Protein AF-A0A2K3KWV5-F1 (afdb_monomer_lite)

Sequence (74 aa):
GYGCFLRDIVGVEGYPIEDLIMKLPGQPKVEFSQYAGYVDIDVKHGRSLFYYFVEADQYPHKKPLTLWLNGGNN

pLDDT: mean 84.7, std 18.08, range [40.47, 97.44]

Radius of gyration: 18.01 Å; chains: 1; bounding box: 36×51×40 Å

Secondary structure (DSSP, 8-state):
-------------SS-GGGB-S--TTPPP--S-EEEEEEEEETTTTEEEEEEEE--SS-GGGSPP---------

Structure (mmCIF, N/CA/C/O backbone):
data_AF-A0A2K3KWV5-F1
#
_entry.id   AF-A0A2K3KWV5-F1
#
loop_
_atom_site.group_PDB
_atom_site.id
_atom_site.type_symbol
_atom_site.label_atom_id
_atom_site.label_alt_id
_atom_site.label_comp_id
_atom_site.label_asym_id
_atom_site.label_entity_id
_atom_site.label_seq_id
_atom_site.pdbx_PDB_ins_code
_atom_site.Cartn_x
_atom_site.Cartn_y
_atom_site.Cartn_z
_atom_site.occupancy
_atom_site.B_iso_or_equiv
_atom_site.auth_seq_id
_atom_site.auth_comp_id
_atom_site.auth_asym_id
_atom_site.auth_atom_id
_atom_site.pdbx_PDB_model_num
ATOM 1 N N . GLY A 1 1 ? 25.594 -37.139 20.010 1.00 56.00 1 GLY A N 1
ATOM 2 C CA . GLY A 1 1 ? 24.828 -36.128 20.765 1.00 56.00 1 GLY A CA 1
ATOM 3 C C . GLY A 1 1 ? 25.404 -34.777 20.409 1.00 56.00 1 GLY A C 1
ATOM 4 O O . GLY A 1 1 ? 26.616 -34.679 20.359 1.00 56.00 1 GLY A O 1
ATOM 5 N N . TYR A 1 2 ? 24.639 -33.758 20.043 1.00 41.09 2 TYR A N 1
ATOM 6 C CA . TYR A 1 2 ? 23.251 -33.469 20.388 1.00 41.09 2 TYR A CA 1
ATOM 7 C C . TYR A 1 2 ? 22.488 -33.041 19.130 1.00 41.09 2 TYR A C 1
ATOM 9 O O . TYR A 1 2 ? 22.808 -32.027 18.523 1.00 41.09 2 TYR A O 1
ATOM 17 N N . GLY A 1 3 ? 21.492 -33.835 18.743 1.00 44.62 3 GLY A N 1
ATOM 18 C CA . GLY A 1 3 ? 20.384 -33.377 17.915 1.00 44.62 3 GLY A CA 1
ATOM 19 C C . GLY A 1 3 ? 19.185 -33.252 18.842 1.00 44.62 3 GLY A C 1
ATOM 20 O O . GLY A 1 3 ? 18.785 -34.247 19.443 1.00 44.62 3 GLY A O 1
ATOM 21 N N . CYS A 1 4 ? 18.664 -32.040 19.003 1.00 58.16 4 CYS A N 1
ATOM 22 C CA . CYS A 1 4 ? 17.387 -31.802 19.658 1.00 58.16 4 CYS A CA 1
ATOM 23 C C . CYS A 1 4 ? 16.409 -31.375 18.566 1.00 58.16 4 CYS A C 1
ATOM 25 O O . CYS A 1 4 ? 16.571 -30.324 17.950 1.00 58.16 4 CYS A O 1
ATOM 27 N N . PHE A 1 5 ? 15.450 -32.250 18.284 1.00 53.69 5 PHE A N 1
ATOM 28 C CA . PHE A 1 5 ? 14.302 -31.953 17.447 1.00 53.69 5 PHE A CA 1
ATOM 29 C C . PHE A 1 5 ? 13.386 -30.991 18.206 1.00 53.69 5 PHE A C 1
ATOM 31 O O . PHE A 1 5 ? 12.828 -31.373 19.232 1.00 53.69 5 PHE A O 1
ATOM 38 N N . LEU A 1 6 ? 13.155 -29.803 17.653 1.00 51.25 6 LEU A N 1
ATOM 39 C CA . LEU A 1 6 ? 11.866 -29.137 17.795 1.00 51.25 6 LEU A CA 1
ATOM 40 C C . LEU A 1 6 ? 11.244 -29.046 16.410 1.00 51.25 6 LEU A C 1
ATOM 42 O O . LEU A 1 6 ? 11.751 -28.407 15.491 1.00 51.25 6 LEU A O 1
ATOM 46 N N . ARG A 1 7 ? 10.175 -29.818 16.268 1.00 55.50 7 ARG A N 1
ATOM 47 C CA . ARG A 1 7 ? 9.270 -29.818 15.138 1.00 55.50 7 ARG A CA 1
ATOM 48 C C . ARG A 1 7 ? 8.240 -28.742 15.450 1.00 55.50 7 ARG A C 1
ATOM 50 O O . ARG A 1 7 ? 7.188 -29.071 15.974 1.00 55.50 7 ARG A O 1
ATOM 57 N N . ASP A 1 8 ? 8.564 -27.497 15.138 1.00 40.47 8 ASP A N 1
ATOM 58 C CA . ASP A 1 8 ? 7.578 -26.426 15.096 1.00 40.47 8 ASP A CA 1
ATOM 59 C C . ASP A 1 8 ? 7.512 -25.890 13.673 1.00 40.47 8 ASP A C 1
ATOM 61 O O . ASP A 1 8 ? 8.514 -25.656 12.999 1.00 40.47 8 ASP A O 1
ATOM 65 N N . ILE A 1 9 ? 6.276 -25.837 13.203 1.00 47.53 9 ILE A N 1
ATOM 66 C CA . ILE A 1 9 ? 5.812 -25.388 11.904 1.00 47.53 9 ILE A CA 1
ATOM 67 C C . ILE A 1 9 ? 6.544 -24.089 11.554 1.00 47.53 9 ILE A C 1
ATOM 69 O O . ILE A 1 9 ? 6.270 -23.053 12.152 1.00 47.53 9 ILE A O 1
ATOM 73 N N . VAL A 1 10 ? 7.456 -24.124 10.575 1.00 45.84 10 VAL A N 1
ATOM 74 C CA . VAL A 1 10 ? 7.818 -22.902 9.850 1.00 45.84 10 VAL A CA 1
ATOM 75 C C . VAL A 1 10 ? 6.547 -22.515 9.109 1.00 45.84 10 VAL A C 1
ATOM 77 O O . VAL A 1 10 ? 6.284 -22.984 8.001 1.00 45.84 10 VAL A O 1
ATOM 80 N N . GLY A 1 11 ? 5.694 -21.739 9.774 1.00 43.97 11 GLY A N 1
ATOM 81 C CA . GLY A 1 11 ? 4.719 -20.927 9.085 1.00 43.97 11 GLY A CA 1
ATOM 82 C C . GLY A 1 11 ? 5.552 -20.032 8.195 1.00 43.97 11 GLY A C 1
ATOM 83 O O . GLY A 1 11 ? 6.236 -19.141 8.686 1.00 43.97 11 GLY A O 1
ATOM 84 N N . VAL A 1 12 ? 5.590 -20.342 6.903 1.00 46.28 12 VAL A N 1
ATOM 85 C CA . VAL A 1 12 ? 6.027 -19.357 5.927 1.00 46.28 12 VAL A CA 1
ATOM 86 C C . VAL A 1 12 ? 4.999 -18.246 6.060 1.00 46.28 12 VAL A C 1
ATOM 88 O O . VAL A 1 12 ? 3.852 -18.411 5.642 1.00 46.28 12 VAL A O 1
ATOM 91 N N . GLU A 1 13 ? 5.363 -17.174 6.756 1.00 56.38 13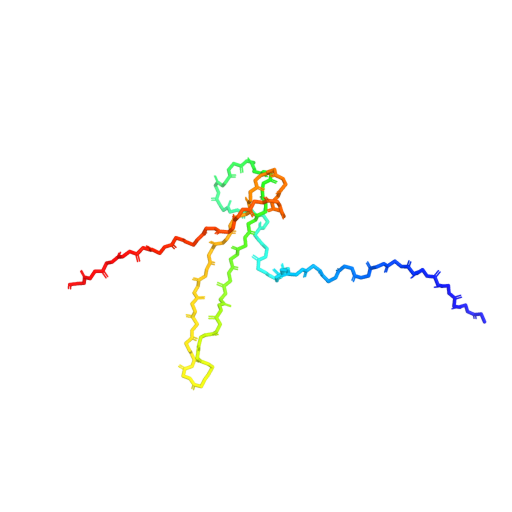 GLU A N 1
ATOM 92 C CA . GLU A 1 13 ? 4.565 -15.961 6.751 1.00 56.38 13 GLU A CA 1
ATOM 93 C C . GLU A 1 13 ? 4.483 -15.530 5.285 1.00 56.38 13 GLU A C 1
ATOM 95 O O . GLU A 1 13 ? 5.494 -15.275 4.639 1.00 56.38 13 GLU A O 1
ATOM 100 N N . GLY A 1 14 ? 3.282 -15.596 4.706 1.00 58.91 14 GLY A N 1
ATOM 101 C CA . GLY A 1 14 ? 3.058 -15.402 3.269 1.00 58.91 14 GLY A CA 1
ATOM 102 C C . GLY A 1 14 ? 3.177 -13.947 2.813 1.00 58.91 14 GLY A C 1
ATOM 103 O O . GLY A 1 14 ? 2.631 -13.605 1.767 1.00 58.91 14 GLY A O 1
ATOM 104 N N . TYR A 1 15 ? 3.825 -13.095 3.607 1.00 68.19 15 TYR A N 1
ATOM 105 C CA . TYR A 1 15 ? 4.020 -11.678 3.344 1.00 68.19 15 TYR A CA 1
ATOM 106 C C . TYR A 1 15 ? 5.517 -11.327 3.390 1.00 68.19 15 TYR A C 1
ATOM 108 O O . TYR A 1 15 ? 6.263 -11.932 4.163 1.00 68.19 15 TYR A O 1
ATOM 116 N N . PRO A 1 16 ? 5.970 -10.359 2.576 1.00 81.06 16 PRO A N 1
ATOM 117 C CA . PRO A 1 16 ? 7.348 -9.879 2.611 1.00 81.06 16 PRO A CA 1
ATOM 118 C C . PRO A 1 16 ? 7.602 -9.144 3.932 1.00 81.06 16 PRO A C 1
ATOM 120 O O . PRO A 1 16 ? 7.096 -8.042 4.157 1.00 81.06 16 PRO A O 1
ATOM 123 N N . ILE A 1 17 ? 8.361 -9.770 4.837 1.00 86.25 17 ILE A N 1
ATOM 124 C CA . ILE A 1 17 ? 8.721 -9.190 6.145 1.00 86.25 17 ILE A CA 1
ATOM 125 C C . ILE A 1 17 ? 9.558 -7.920 5.943 1.00 86.25 17 ILE A C 1
ATOM 127 O O . ILE A 1 17 ? 9.457 -6.977 6.725 1.00 86.25 17 ILE A O 1
ATOM 131 N N . GLU A 1 18 ? 10.351 -7.877 4.873 1.00 91.44 18 GLU A N 1
ATOM 132 C CA . GLU A 1 18 ? 11.139 -6.722 4.446 1.00 91.44 18 GLU A CA 1
ATOM 133 C C . GLU A 1 18 ? 10.303 -5.465 4.166 1.00 91.44 18 GLU A C 1
ATOM 135 O O . GLU A 1 18 ? 10.805 -4.358 4.358 1.00 91.44 18 GLU A O 1
ATOM 140 N N . ASP A 1 19 ? 9.032 -5.626 3.794 1.00 96.00 19 ASP A N 1
ATOM 141 C CA . ASP A 1 19 ? 8.142 -4.513 3.463 1.00 96.00 19 ASP A CA 1
ATOM 142 C C . ASP A 1 19 ? 7.325 -4.037 4.675 1.00 96.00 19 ASP A C 1
ATOM 144 O O . ASP A 1 19 ? 6.536 -3.096 4.557 1.00 96.00 19 ASP A O 1
ATOM 148 N N . LEU A 1 20 ? 7.486 -4.663 5.851 1.00 95.88 20 LEU A N 1
ATOM 149 C CA . LEU A 1 20 ? 6.758 -4.303 7.067 1.00 95.88 20 LEU A CA 1
ATOM 150 C C . LEU A 1 20 ? 7.127 -2.890 7.541 1.00 95.88 20 LEU A C 1
ATOM 152 O O . LEU A 1 20 ? 8.274 -2.583 7.877 1.00 95.88 20 LEU A O 1
ATOM 156 N N . ILE A 1 21 ? 6.115 -2.037 7.677 1.00 96.19 21 ILE A N 1
ATOM 157 C CA . ILE A 1 21 ? 6.263 -0.700 8.244 1.00 96.19 21 ILE A CA 1
ATOM 158 C C . ILE A 1 21 ? 6.028 -0.761 9.754 1.00 96.19 21 ILE A C 1
ATOM 160 O O . ILE A 1 21 ? 4.900 -0.901 10.224 1.00 96.19 21 ILE A O 1
ATOM 164 N N . MET A 1 22 ? 7.094 -0.544 10.527 1.00 93.88 22 MET A N 1
ATOM 165 C CA . MET A 1 22 ? 7.007 -0.485 11.992 1.00 93.88 22 MET A CA 1
ATOM 166 C C . MET A 1 22 ? 6.225 0.737 12.492 1.00 93.88 22 MET A C 1
ATOM 168 O O . MET A 1 22 ? 5.449 0.636 13.440 1.00 93.88 22 MET A O 1
ATOM 172 N N . LYS A 1 23 ? 6.462 1.913 11.895 1.00 95.62 23 LYS A N 1
ATOM 173 C CA . LYS A 1 23 ? 5.771 3.166 12.229 1.00 95.62 23 LYS A CA 1
ATOM 174 C C . LYS A 1 23 ? 6.027 4.230 11.165 1.00 95.62 23 LYS A C 1
ATOM 176 O O . LYS A 1 23 ? 7.178 4.467 10.803 1.00 95.62 23 LYS A O 1
ATOM 181 N N . LEU A 1 24 ? 4.979 4.930 10.734 1.00 96.50 24 LEU A N 1
ATOM 182 C CA . LEU A 1 24 ? 5.119 6.098 9.862 1.00 96.50 24 LEU A CA 1
ATOM 183 C C . LEU A 1 24 ? 5.410 7.380 10.672 1.00 96.50 24 LEU A C 1
ATOM 185 O O . LEU A 1 24 ? 4.948 7.519 11.814 1.00 96.50 24 LEU A O 1
ATOM 189 N N . PRO A 1 25 ? 6.140 8.358 10.103 1.00 97.44 25 PRO A N 1
ATOM 190 C CA . PRO A 1 25 ? 6.323 9.664 10.731 1.00 97.44 25 PRO A CA 1
ATOM 191 C C . PRO A 1 25 ? 4.976 10.325 11.059 1.00 97.44 25 PRO A C 1
ATOM 193 O O . PRO A 1 25 ? 4.101 10.425 10.207 1.00 97.44 25 PRO A O 1
ATOM 196 N N . GLY A 1 26 ? 4.796 10.765 12.308 1.00 97.44 26 GLY A N 1
ATOM 197 C CA . GLY A 1 26 ? 3.553 11.406 12.763 1.00 97.44 26 GLY A CA 1
ATOM 198 C C . GLY A 1 26 ? 2.362 10.462 12.978 1.00 97.44 26 GLY A C 1
ATOM 199 O O . GLY A 1 26 ? 1.289 10.926 13.358 1.00 97.44 26 GLY A O 1
ATOM 200 N N . GLN A 1 27 ? 2.529 9.151 12.785 1.00 96.69 27 GLN A N 1
ATOM 201 C CA . GLN A 1 27 ? 1.440 8.193 12.955 1.00 96.69 27 GLN A CA 1
ATOM 202 C C . GLN A 1 27 ? 1.050 8.035 14.436 1.00 96.69 27 GLN A C 1
ATOM 204 O O . GLN A 1 27 ? 1.934 7.819 15.282 1.00 96.69 27 GLN A O 1
ATOM 209 N N . PRO A 1 28 ? -0.255 8.099 14.769 1.00 95.56 28 PRO A N 1
ATOM 210 C CA . PRO A 1 28 ? -0.746 7.696 16.084 1.00 95.56 28 PRO A CA 1
ATOM 211 C C . PRO A 1 28 ? -0.526 6.191 16.310 1.00 95.56 28 PRO A C 1
ATOM 213 O O . PRO A 1 28 ? -0.105 5.465 15.412 1.00 95.56 28 PRO A O 1
ATOM 216 N N . LYS A 1 29 ? -0.796 5.701 17.524 1.00 93.81 29 LYS A N 1
ATOM 217 C CA . LYS A 1 29 ? -0.749 4.257 17.785 1.00 93.81 29 LYS A CA 1
ATOM 218 C C . LYS A 1 29 ? -1.808 3.555 16.928 1.00 93.81 29 LYS A C 1
ATOM 220 O O . LYS A 1 29 ? -2.967 3.966 16.944 1.00 93.81 29 LYS A O 1
ATOM 225 N N . VAL A 1 30 ? -1.396 2.521 16.203 1.00 94.06 30 VAL A N 1
ATOM 226 C CA . VAL A 1 30 ? -2.263 1.658 15.396 1.00 94.06 30 VAL A CA 1
ATOM 227 C C . VAL A 1 30 ? -1.989 0.205 15.769 1.00 94.06 30 VAL A C 1
ATOM 229 O O . VAL A 1 30 ? -0.867 -0.118 16.155 1.00 94.06 30 VAL A O 1
ATOM 232 N N . GLU A 1 31 ? -3.009 -0.644 15.681 1.00 92.31 31 GLU A N 1
ATOM 233 C CA . GLU A 1 31 ? -2.911 -2.075 16.013 1.00 92.31 31 GLU A CA 1
ATOM 234 C C . GLU A 1 31 ? -2.952 -2.970 14.756 1.00 92.31 31 GLU A C 1
ATOM 236 O O . GLU A 1 31 ? -2.784 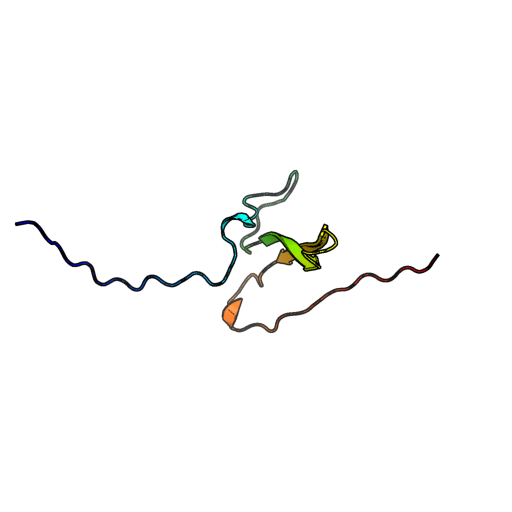-4.182 14.857 1.00 92.31 31 GLU A O 1
ATOM 241 N N . PHE A 1 32 ? -3.115 -2.376 13.567 1.00 94.25 32 PHE A N 1
ATOM 242 C CA . PHE A 1 32 ? -3.037 -3.080 12.288 1.00 94.25 32 PHE A CA 1
ATOM 243 C C . PHE A 1 32 ? -1.609 -3.106 11.733 1.00 94.25 32 PHE A C 1
ATOM 245 O O . PHE A 1 32 ? -0.845 -2.145 11.877 1.00 94.25 32 PHE A O 1
ATOM 252 N N . SER A 1 33 ? -1.282 -4.183 11.022 1.00 94.19 33 SER A N 1
ATOM 253 C CA . SER A 1 33 ? -0.053 -4.293 10.238 1.00 94.19 33 SER A CA 1
ATOM 254 C C . SER A 1 33 ? -0.172 -3.508 8.934 1.00 94.19 33 SER A C 1
ATOM 256 O O . SER A 1 33 ? -1.236 -3.430 8.316 1.00 94.19 33 SER A O 1
ATOM 258 N N . GLN A 1 34 ? 0.937 -2.923 8.501 1.00 96.00 34 GLN A N 1
ATOM 259 C CA . GLN A 1 34 ? 1.030 -2.132 7.277 1.00 96.00 34 GLN A CA 1
ATOM 260 C C . GLN A 1 34 ? 2.344 -2.442 6.574 1.00 96.00 34 GLN A C 1
ATOM 262 O O . GLN A 1 34 ? 3.371 -2.635 7.222 1.00 96.00 34 GLN A O 1
ATOM 267 N N . TYR A 1 35 ? 2.297 -2.474 5.249 1.00 96.62 35 TYR A N 1
ATOM 268 C CA . TYR A 1 35 ? 3.395 -2.888 4.393 1.00 96.62 35 TYR A CA 1
ATOM 269 C C . TYR A 1 35 ? 3.523 -1.923 3.219 1.00 96.62 35 TYR A C 1
ATOM 271 O O . TYR A 1 35 ? 2.512 -1.468 2.677 1.00 96.62 35 TYR A O 1
ATOM 279 N N . ALA A 1 36 ? 4.744 -1.623 2.796 1.00 96.62 36 ALA A N 1
ATOM 280 C CA . ALA A 1 36 ? 4.986 -0.914 1.548 1.00 96.62 36 ALA A CA 1
ATOM 281 C C . ALA A 1 36 ? 6.229 -1.447 0.861 1.00 96.62 36 ALA A C 1
ATOM 283 O O . ALA A 1 36 ? 7.264 -1.622 1.496 1.00 96.62 36 ALA A O 1
ATOM 284 N N . GLY A 1 37 ? 6.125 -1.620 -0.449 1.00 95.94 37 GLY A N 1
ATOM 285 C CA . GLY A 1 37 ? 7.187 -2.201 -1.249 1.00 95.94 37 GLY A CA 1
ATOM 286 C C . GLY A 1 37 ? 6.969 -1.968 -2.734 1.00 95.94 37 GLY A C 1
ATOM 287 O O . GLY A 1 37 ? 6.120 -1.171 -3.153 1.00 95.94 37 GLY A O 1
ATOM 288 N N . TYR A 1 38 ? 7.754 -2.681 -3.534 1.00 95.06 38 TYR A 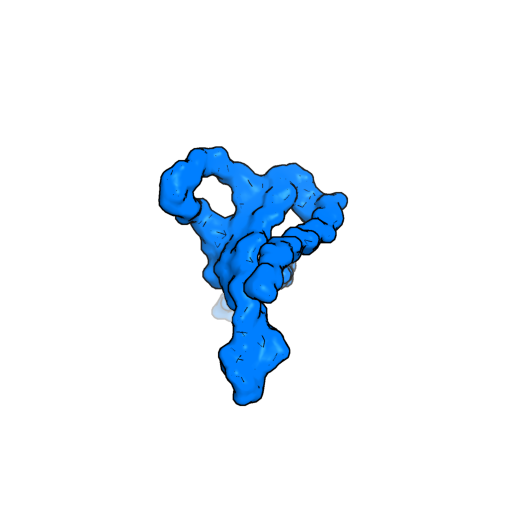N 1
ATOM 289 C CA . TYR A 1 38 ? 7.669 -2.661 -4.988 1.00 95.06 38 TYR A CA 1
ATOM 290 C C . TYR A 1 38 ? 7.378 -4.062 -5.512 1.00 95.06 38 TYR A C 1
ATOM 292 O O . TYR A 1 38 ? 8.005 -5.033 -5.101 1.00 95.06 38 TYR A O 1
ATOM 300 N N . VAL A 1 39 ? 6.453 -4.155 -6.464 1.00 93.06 39 VAL A N 1
ATOM 301 C CA . VAL A 1 39 ? 6.201 -5.377 -7.228 1.00 93.06 39 VAL A CA 1
ATOM 302 C C . VAL A 1 39 ? 6.718 -5.176 -8.643 1.00 93.06 39 VAL A C 1
ATOM 304 O O . VAL A 1 39 ? 6.260 -4.281 -9.358 1.00 93.06 39 VAL A O 1
ATOM 307 N N . ASP A 1 40 ? 7.659 -6.016 -9.061 1.00 94.75 40 ASP A N 1
ATOM 308 C CA . ASP A 1 40 ? 8.181 -6.003 -10.425 1.00 94.75 40 ASP A CA 1
ATOM 309 C C . ASP A 1 40 ? 7.121 -6.508 -11.406 1.00 94.75 40 ASP A C 1
ATOM 311 O O . ASP A 1 40 ? 6.667 -7.650 -11.336 1.00 94.75 40 ASP A O 1
ATOM 315 N N . ILE A 1 41 ? 6.734 -5.650 -12.351 1.00 94.31 41 ILE A N 1
ATOM 316 C CA . ILE A 1 41 ? 5.756 -5.979 -13.400 1.00 94.31 41 ILE A CA 1
ATOM 317 C C . ILE A 1 41 ? 6.425 -6.275 -14.742 1.00 94.31 41 ILE A C 1
ATOM 319 O O . ILE A 1 41 ? 5.836 -6.924 -15.604 1.00 94.31 41 ILE A O 1
ATOM 323 N N . ASP A 1 42 ? 7.659 -5.803 -14.934 1.00 93.12 42 ASP A N 1
ATOM 324 C CA . ASP A 1 42 ? 8.465 -6.103 -16.109 1.00 93.12 42 ASP A CA 1
ATOM 325 C C . ASP A 1 42 ? 9.954 -5.996 -15.788 1.00 93.12 42 ASP A C 1
ATOM 327 O O . ASP A 1 42 ? 10.569 -4.936 -15.913 1.00 93.12 42 ASP A O 1
ATOM 331 N N . VAL A 1 43 ? 10.543 -7.128 -15.412 1.00 90.88 43 VAL A N 1
ATOM 332 C CA . VAL A 1 43 ? 11.964 -7.224 -15.054 1.00 90.88 43 VAL A CA 1
ATOM 333 C C . VAL A 1 43 ? 12.871 -6.858 -16.233 1.00 90.88 43 VAL A C 1
ATOM 335 O O . VAL A 1 43 ? 13.911 -6.235 -16.043 1.00 90.88 43 VAL A O 1
ATOM 338 N N . LYS A 1 44 ? 12.478 -7.195 -17.471 1.00 94.00 44 LYS A N 1
ATOM 339 C CA . LYS A 1 44 ? 13.303 -6.930 -18.664 1.00 94.00 44 LYS A CA 1
ATOM 340 C C . LYS A 1 44 ? 13.424 -5.438 -18.954 1.00 94.00 44 LYS A C 1
ATOM 342 O O . LYS A 1 44 ? 14.462 -5.001 -19.439 1.00 94.00 44 LYS A O 1
ATOM 347 N N . HIS A 1 45 ? 12.373 -4.680 -18.659 1.00 93.81 45 HIS A N 1
ATOM 348 C CA . HIS A 1 45 ? 12.331 -3.234 -18.866 1.00 93.81 45 HIS A CA 1
ATOM 349 C C . HIS A 1 45 ? 12.476 -2.435 -17.561 1.00 93.81 45 HIS A C 1
ATOM 351 O O . HIS A 1 45 ? 12.296 -1.220 -17.582 1.00 93.81 45 HIS A O 1
ATOM 357 N N . GLY A 1 46 ? 12.784 -3.096 -16.438 1.00 93.00 46 GLY A N 1
ATOM 358 C CA . GLY A 1 46 ? 12.981 -2.461 -15.133 1.00 93.00 46 GLY A CA 1
ATOM 359 C C . GLY A 1 46 ? 11.752 -1.709 -14.615 1.00 93.00 46 GLY A C 1
ATOM 360 O O . GLY A 1 46 ? 11.897 -0.631 -14.044 1.00 93.00 46 GLY A O 1
ATOM 361 N N . ARG A 1 47 ? 10.540 -2.222 -14.866 1.00 95.69 47 ARG A N 1
ATOM 362 C CA . ARG A 1 47 ? 9.294 -1.588 -14.409 1.00 95.69 47 ARG A CA 1
ATOM 363 C C . ARG A 1 47 ? 8.778 -2.267 -13.148 1.00 95.69 47 ARG A C 1
ATOM 365 O O . ARG A 1 47 ? 8.503 -3.470 -13.164 1.00 95.69 47 ARG A O 1
ATOM 372 N N . SER A 1 48 ? 8.529 -1.459 -12.126 1.00 96.19 48 SER A N 1
ATOM 373 C CA . SER A 1 48 ? 7.978 -1.896 -10.844 1.00 96.19 48 SER A CA 1
ATOM 374 C C . SER A 1 48 ? 6.860 -0.953 -10.410 1.00 96.19 48 SER A C 1
ATOM 376 O O . SER A 1 48 ? 6.886 0.242 -10.713 1.00 96.19 48 SER A O 1
ATOM 378 N N . LEU A 1 49 ? 5.863 -1.491 -9.712 1.00 95.75 49 LEU A N 1
ATOM 379 C CA . LEU A 1 49 ? 4.779 -0.721 -9.113 1.00 95.75 49 LEU A CA 1
ATOM 380 C C . LEU A 1 49 ? 4.991 -0.632 -7.611 1.00 95.75 49 LEU A C 1
ATOM 382 O O . LEU A 1 49 ? 5.157 -1.650 -6.945 1.00 95.75 49 LEU A O 1
ATOM 386 N N . PHE A 1 50 ? 4.943 0.586 -7.088 1.00 95.88 50 PHE A N 1
ATOM 387 C CA . PHE A 1 50 ? 4.868 0.803 -5.652 1.00 95.88 50 PHE A CA 1
ATOM 388 C C . PHE A 1 50 ? 3.484 0.406 -5.126 1.00 95.88 50 PHE A C 1
ATOM 390 O O . PHE A 1 50 ? 2.468 0.716 -5.758 1.00 95.88 50 PHE A O 1
ATOM 397 N N . TYR A 1 51 ? 3.438 -0.209 -3.945 1.00 96.69 51 TYR A N 1
ATOM 398 C CA . TYR A 1 51 ? 2.200 -0.460 -3.215 1.00 96.69 51 TYR A CA 1
ATOM 399 C C . TYR A 1 51 ? 2.306 -0.029 -1.750 1.00 96.69 51 TYR A C 1
ATOM 401 O O . TYR A 1 51 ? 3.380 -0.025 -1.154 1.00 96.69 51 TYR A O 1
ATOM 409 N N . TYR A 1 52 ? 1.150 0.284 -1.165 1.00 97.25 52 TYR A N 1
ATOM 410 C CA . TYR A 1 52 ? 0.958 0.440 0.273 1.00 97.25 52 TYR A CA 1
ATOM 411 C C . TYR A 1 52 ? -0.267 -0.381 0.677 1.00 97.25 52 TYR A C 1
ATOM 413 O O . TYR A 1 52 ? -1.369 -0.147 0.175 1.00 97.25 52 TYR A O 1
ATOM 421 N N . PHE A 1 53 ? -0.062 -1.374 1.537 1.00 96.31 53 PHE A N 1
ATOM 422 C CA . PHE A 1 53 ? -1.077 -2.320 1.986 1.00 96.31 53 PHE A CA 1
ATOM 423 C C . PHE A 1 53 ? -1.260 -2.205 3.497 1.00 96.31 53 PHE A C 1
ATOM 425 O O . PHE A 1 53 ? -0.290 -2.172 4.246 1.00 96.31 53 PHE A O 1
ATOM 432 N N . VAL A 1 54 ? -2.511 -2.163 3.946 1.00 95.88 54 VAL A N 1
ATOM 433 C CA . VAL A 1 54 ? -2.869 -2.167 5.366 1.00 95.88 54 VAL A CA 1
ATOM 434 C C . VAL A 1 54 ? -3.801 -3.339 5.628 1.00 95.88 54 VAL A C 1
ATOM 436 O O . VAL A 1 54 ? -4.770 -3.551 4.896 1.00 95.88 54 VAL A O 1
ATOM 439 N N . GLU A 1 55 ? -3.503 -4.112 6.663 1.00 95.31 55 GLU A N 1
ATOM 440 C CA . GLU A 1 55 ? -4.370 -5.197 7.094 1.00 95.31 55 GLU A CA 1
ATOM 441 C C . GLU A 1 55 ? -5.608 -4.666 7.822 1.00 95.31 55 GLU A C 1
ATOM 443 O O . GLU A 1 55 ? -5.639 -3.553 8.350 1.00 95.31 55 GLU A O 1
ATOM 448 N N . ALA A 1 56 ? -6.655 -5.489 7.873 1.00 94.50 56 ALA A N 1
ATOM 449 C CA . ALA A 1 56 ? -7.786 -5.200 8.739 1.00 94.50 56 ALA A CA 1
ATOM 450 C C . ALA A 1 56 ? -7.388 -5.390 10.210 1.00 94.50 56 ALA A C 1
ATOM 452 O O . ALA A 1 56 ? -6.809 -6.410 10.571 1.00 94.50 56 ALA A O 1
ATOM 453 N N . ASP A 1 57 ? -7.803 -4.455 11.062 1.00 88.81 57 ASP A N 1
ATOM 454 C CA . ASP A 1 57 ? -7.496 -4.431 12.501 1.00 88.81 57 ASP A CA 1
ATOM 455 C C . ASP A 1 57 ? -7.904 -5.719 13.248 1.00 88.81 57 ASP A C 1
ATOM 457 O O . ASP A 1 57 ? -7.246 -6.158 14.185 1.00 88.81 57 ASP A O 1
ATOM 461 N N . GLN A 1 58 ? -8.988 -6.375 12.813 1.00 91.31 58 GLN A N 1
ATOM 462 C CA . GLN A 1 58 ? -9.503 -7.590 13.450 1.00 91.31 58 GLN A CA 1
ATOM 463 C C . GLN A 1 58 ? -9.715 -8.725 12.451 1.00 91.31 58 GLN A C 1
ATOM 465 O O . GLN A 1 58 ? -10.530 -8.626 11.526 1.00 91.31 58 GLN A O 1
ATOM 470 N N . TYR A 1 59 ? -9.050 -9.851 12.721 1.00 91.25 59 TYR A N 1
ATOM 471 C CA . TYR A 1 59 ? -9.104 -11.082 11.927 1.00 91.25 59 TYR A CA 1
ATOM 472 C C . TYR A 1 59 ? -8.811 -10.851 10.433 1.00 91.25 59 TYR A C 1
ATOM 474 O O . TYR A 1 59 ? -9.646 -11.219 9.601 1.00 91.25 59 TYR A O 1
ATOM 482 N N . PRO A 1 60 ? -7.649 -10.274 10.070 1.00 92.56 60 PRO A N 1
ATOM 483 C CA . PRO A 1 60 ? -7.345 -9.901 8.685 1.00 92.56 60 PRO A CA 1
ATOM 484 C C . PRO A 1 60 ? -7.478 -11.072 7.707 1.00 92.56 60 PRO A C 1
ATOM 486 O O . PRO A 1 60 ? -8.100 -10.931 6.661 1.00 92.56 60 PRO A O 1
ATOM 489 N N . HIS A 1 61 ? -7.060 -12.273 8.114 1.00 90.88 61 HIS A N 1
ATOM 490 C CA . HIS A 1 61 ? -7.193 -13.514 7.339 1.00 90.88 61 HIS A CA 1
ATOM 491 C C . HIS A 1 61 ? -8.641 -13.945 7.016 1.00 90.88 61 HIS A C 1
ATOM 493 O O . HIS A 1 61 ? -8.842 -14.853 6.212 1.00 90.88 61 HIS A O 1
ATOM 499 N N . LYS A 1 62 ? -9.663 -13.350 7.651 1.00 95.75 62 LYS A N 1
ATOM 500 C CA . LYS A 1 62 ? -11.092 -13.619 7.380 1.00 95.75 62 LYS A CA 1
ATOM 501 C C . LYS A 1 62 ? -11.765 -12.512 6.571 1.00 95.75 62 LYS A C 1
ATOM 503 O O . LYS A 1 62 ? -12.966 -12.600 6.309 1.00 95.75 62 LYS A O 1
ATOM 508 N N . LYS A 1 63 ? -11.048 -11.434 6.256 1.00 95.44 63 LYS A N 1
ATOM 509 C CA . LYS A 1 63 ? -11.588 -10.270 5.552 1.00 95.44 63 LYS A CA 1
ATOM 510 C C . LYS A 1 63 ? -11.182 -10.329 4.075 1.00 95.44 63 LYS A C 1
ATOM 512 O O . LYS A 1 63 ? -10.117 -10.854 3.761 1.00 95.44 63 LYS A O 1
ATOM 517 N N . PRO A 1 64 ? -12.029 -9.834 3.159 1.00 96.19 64 PRO A N 1
ATOM 518 C CA . PRO A 1 64 ? -11.674 -9.777 1.748 1.00 96.19 64 PRO A CA 1
ATOM 519 C C . PRO A 1 64 ? -10.557 -8.753 1.506 1.00 96.19 64 PRO A C 1
ATOM 521 O O . PRO A 1 64 ? -10.421 -7.781 2.249 1.00 96.19 64 PRO A O 1
ATOM 524 N N . LEU A 1 65 ? -9.805 -8.952 0.426 1.00 95.56 65 LEU A N 1
ATOM 525 C CA . LEU A 1 65 ? -8.836 -7.984 -0.079 1.00 95.56 65 LEU A CA 1
ATOM 526 C C . LEU A 1 65 ? -9.542 -6.952 -0.967 1.00 95.56 65 LEU A C 1
ATOM 528 O O . LEU A 1 65 ? -10.256 -7.324 -1.898 1.00 95.56 65 LEU A O 1
ATOM 532 N N . THR A 1 66 ? -9.291 -5.667 -0.717 1.00 96.50 66 THR A N 1
ATOM 533 C CA . THR A 1 66 ? -9.767 -4.566 -1.564 1.00 96.50 66 THR A CA 1
ATOM 534 C C . THR A 1 66 ? -8.579 -3.873 -2.215 1.00 96.50 66 THR A C 1
ATOM 536 O O . THR A 1 66 ? -7.653 -3.455 -1.525 1.00 96.50 66 THR A O 1
ATOM 539 N N . LEU A 1 67 ? -8.629 -3.714 -3.537 1.00 96.62 67 LEU A N 1
ATOM 540 C CA . LEU A 1 67 ? -7.641 -2.956 -4.298 1.00 96.62 67 LEU A CA 1
ATOM 541 C C . LEU A 1 67 ? -8.190 -1.562 -4.615 1.00 96.62 67 LEU A C 1
ATOM 543 O O . LEU A 1 67 ? -9.252 -1.438 -5.225 1.00 96.62 67 LEU A O 1
ATOM 547 N N . TRP A 1 68 ? -7.453 -0.524 -4.222 1.00 96.81 68 TRP A N 1
ATOM 548 C CA . TRP A 1 68 ? -7.772 0.864 -4.548 1.00 96.81 68 TRP A CA 1
ATOM 549 C C . TRP A 1 68 ? -6.803 1.398 -5.603 1.00 96.81 68 TRP A C 1
ATOM 551 O O . TRP A 1 68 ? -5.595 1.427 -5.380 1.00 96.81 68 TRP A O 1
ATOM 561 N N . LEU A 1 69 ? -7.337 1.844 -6.741 1.00 95.56 69 LEU A N 1
ATOM 562 C CA . LEU A 1 69 ? -6.567 2.444 -7.828 1.00 95.56 69 LEU A CA 1
ATOM 563 C C . LEU A 1 69 ? -7.027 3.886 -8.018 1.00 95.56 69 LEU A C 1
ATOM 565 O O . LEU A 1 69 ? -8.191 4.140 -8.325 1.00 95.56 69 LEU A O 1
ATOM 569 N N . ASN A 1 70 ? -6.106 4.829 -7.840 1.00 93.69 70 ASN A N 1
ATOM 570 C CA . ASN A 1 70 ? -6.375 6.220 -8.175 1.00 93.69 70 ASN A CA 1
ATOM 571 C C . ASN A 1 70 ? -6.351 6.396 -9.698 1.00 93.69 70 ASN A C 1
ATOM 573 O O . ASN A 1 70 ? -5.487 5.844 -10.379 1.00 93.69 70 ASN A O 1
ATOM 577 N N . GLY A 1 71 ? -7.296 7.176 -10.216 1.00 91.94 71 GLY A N 1
ATOM 578 C CA . GLY A 1 71 ? -7.302 7.617 -11.607 1.00 91.94 71 GLY A CA 1
ATOM 579 C C . GLY A 1 71 ? -6.621 8.973 -11.785 1.00 91.94 71 GLY A C 1
ATOM 580 O O . GLY A 1 71 ? -6.253 9.644 -10.822 1.00 91.94 71 GLY A O 1
ATOM 581 N N . GLY A 1 72 ? -6.501 9.386 -13.039 1.00 85.19 72 GLY A N 1
ATOM 582 C CA . GLY A 1 72 ? -5.947 10.672 -13.438 1.00 85.19 72 GLY A CA 1
ATOM 583 C C . GLY A 1 72 ? -5.479 10.569 -14.878 1.00 85.19 72 GLY A C 1
ATOM 584 O O . GLY A 1 72 ? -4.578 9.791 -15.173 1.00 85.19 72 GLY A O 1
ATOM 585 N N . ASN A 1 73 ? -6.114 11.323 -15.766 1.00 72.00 73 ASN A N 1
ATOM 586 C CA . ASN A 1 73 ? -5.659 11.503 -17.137 1.00 72.00 73 ASN A CA 1
ATOM 587 C C . ASN A 1 73 ? -5.291 12.978 -17.277 1.00 72.00 73 ASN A C 1
ATOM 589 O O . ASN A 1 73 ? -6.054 13.833 -16.821 1.00 72.00 73 ASN A O 1
ATOM 593 N N . ASN A 1 74 ? -4.127 13.253 -17.862 1.00 58.94 74 ASN A N 1
ATOM 594 C CA . ASN A 1 74 ? -3.826 14.593 -18.361 1.00 58.94 74 ASN A CA 1
ATOM 595 C C . ASN A 1 74 ? -4.779 14.957 -19.503 1.00 58.94 74 ASN A C 1
ATOM 597 O O . ASN A 1 74 ? -5.142 14.035 -20.273 1.00 58.94 74 ASN A O 1
#

InterPro domains:
  IPR001563 Peptidase S10, serine carboxypeptidase [PF00450] (25-72)
  IPR029058 Alpha/Beta hydrolase fold [G3DSA:3.40.50.1820] (17-74)
  IPR029058 Alpha/Beta hydrolase fold [SSF53474] (19-72)

Foldseek 3Di:
DDDDDDPDDPPPPPDDPVQWDPDDVPDDDDQKTKGWDWDDPDPPVPDIDIDIDIADNPPSVVDDDDDDDDDDDD

Organism: Trifolium pratense (NCBI:txid57577)

=== Feature glossary ===
Annotated list of the representations used here:

Nearest PDB structures. The Foldseek neighbor list gives the closest experimentally determined structures in the PDB, ranked by structural alignment. TM-score near 1 means near-identical fold; near 0.3 means only rough topology match. This is how one finds what a novel AlphaFold prediction most resembles in the solved-structure universe.

Foldseek 3Di. Foldseek's 3Di representation compresses backbone geometry into a per-residue letter drawn from a learned twenty-state alphabet. It captures the tertiary interaction pattern around each residue — which residues are packed against it in space, regardless of where they are in sequence.

Radius of gyration, Cα contacts, bounding box. Radius of gyration (Rg) is the root-mean-square distance of Cα atoms from their centroid — a single number for overall size and compactness. A globular domain of N residues has Rg ≈ 2.2·N^0.38 Å; an extended or disordered chain has a much larger Rg. The Cα contact count is the number of residue pairs whose Cα atoms are within 8 Å and are more than four positions apart in sequence — a standard proxy for tertiary packing density. The bounding box is the smallest axis-aligned box enclosing all Cα atoms.

InterPro / GO / CATH / organism. The annotation block draws on four e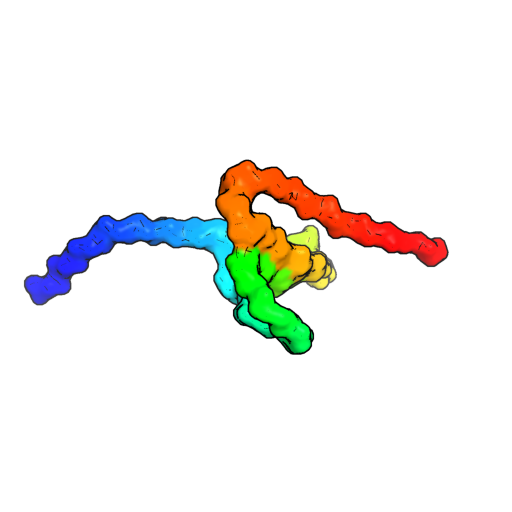xternal resources. InterPro: which protein families and domains the sequence belongs to. GO: standardized terms for what the protein does, what process it participates in, and where in the cell it acts. CATH: which structural fold it has in the CATH hierarchy. Organism: the species of origin.

mmCIF coordinates. The mmCIF block holds the 3D Cartesian coordinates of each backbone atom (N, Cα, C, O) in ångströms. mmCIF is the PDB's canonical archive format — a tagged-loop text representation of the atomic model.

pLDDT. pLDDT is the predicted lDDT-Cα score: AlphaFold's confidence that the local environment of each residue (all inter-atomic distances within 15 Å) is correctly placed. It is a per-residue number between 0 and 100, with higher meaning more reliable.

Backbone torsions (φ/ψ). φ (phi) and ψ (psi) are the two rotatable backbone dihedrals per residue: φ is the C(i-1)–N–Cα–C torsion, ψ is the N–Cα–C–N(i+1) torsion, both in degrees on (−180°, 180°]. α-helical residues cluster near (−60°, −45°); β-strand residues near (−120°, +130°). A Ramachandran plot is simply a scatter of (φ, ψ) for every residue.

B-factor. For experimental (PDB) structures, the B-factor (temperature factor) quantifies the positional spread of each atom in the crystal — a combination of thermal vibration and static disorder — in units of Å². High B-factors mark flexible loops or poorly resolved regions; low B-factors mark the rigid, well-ordered core.

Secondary structure (3-state, P-SEA). SS3 is a coarse helix/strand/coil call (letters a/b/c) made by the P-SEA algorithm from inter-Cα distances and dihedrals. It is less detailed than DSSP but needs only Cα positions.

Predicted aligned error. Predicted aligned error is AlphaFold's pairwise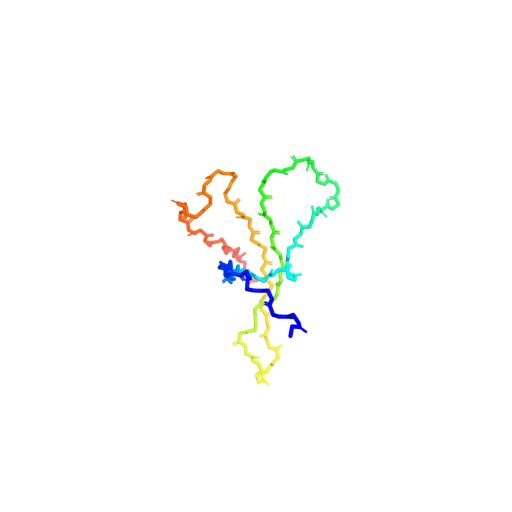 confidence. Unlike pLDDT (per-residue), PAE is per-residue-pair and captures whether two parts of the structure are correctly placed relative to each other. Units are ångströms of expected positional error.

Solvent-accessible surface area. Solvent-accessible surface area (SASA) is the area in Å² traced out by the centre of a 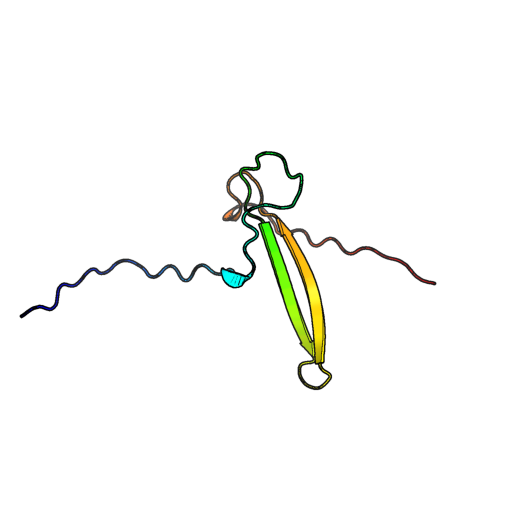1.4 Å probe sphere (a water molecule) rolled over the protein's van der Waals surface (Shrake–Rupley / Lee–Richards construction). Buried residues have near-zero SASA; fully exposed residues can exceed 200 Å². The total SASA scales roughly with the number of surface residues.

Secondary structure (8-state, DSSP). The SS8 string is DSSP's per-residue secondary-structure call. α-helix (H) means an i→i+4 H-bond ladder; β-strand (E) means the residue participates in a β-sheet; 3₁₀ (G) and π (I) are tighter and wider helices; T/S are turns/bends; '-' is loop.

Rendered structure images. Structure images are PyMOL renders from six orthogonal camera directions. Cartoon representation draws helices as coils and strands as arrows; sticks shows the backbone as bonds; surface shows the solvent-excluded envelope. Rainbow coloring maps sequence position to hue (blue→red, N→C); chain coloring assigns a distinct color per polypeptide.

Sequence. The amino-acid sequence is the protein's primary structure: the linear order of residues from the N-terminus to the C-terminus, written in one-letter code. Everything else here — the 3D coordinates, the secondary structure, the domain annotations — is ultimately a consequence of this string.

Contact-map, Ramachandran, and PAE plots. Three diagnostic plots accompany the record. The Cα contact map visualizes the tertiary structure as a 2D adjacency matrix (8 Å cutoff, sequence-local contacts suppressed). The Ramachandran plot shows the distribution of backbone (φ, ψ) torsions, with points in the α and β basins reflecting secondary structure content. The PAE plot shows AlphaFold's inter-residue confidence as a color matrix.